Protein AF-A0A6C2C6S0-F1 (afdb_monomer_lite)

Secondary structure (DSSP, 8-state):
--PPP--TTSPEEEEEEEEGGG-TT--TT-EEEEEE--SSSSPEEEEEEEEEEEEEEEEETTEEEEEEEEEEP---HHHHHH--TT--EEEEE---HHHHHHHHHHHHS--

pLDDT: mean 74.16, std 13.31, range [39.53, 92.19]

Sequence (111 aa):
MIYPSLEPKTPLTVTFYLPSNKLPGVKVGQKIRYAVNQDLPKPMVINGEIIKIDAVSTEMKTGNYFKIVASIPRQNKNTIKNIRYGSQGKVIVITGKKTWFNYFKDKLLDK

Radius of gyration: 16.37 Å; chains: 1; bounding box: 44×48×36 Å

Structure (mmCIF, N/CA/C/O backbone):
data_AF-A0A6C2C6S0-F1
#
_entry.id   AF-A0A6C2C6S0-F1
#
loop_
_atom_site.group_PDB
_atom_site.id
_atom_site.type_symbol
_atom_site.label_atom_id
_atom_site.label_alt_id
_atom_site.label_comp_id
_atom_site.label_asym_id
_atom_site.label_entity_id
_atom_site.label_seq_id
_atom_site.pdbx_PDB_ins_code
_atom_site.Cartn_x
_atom_site.Cartn_y
_atom_site.Cartn_z
_atom_site.occupancy
_atom_site.B_iso_or_equiv
_atom_site.auth_seq_id
_atom_site.auth_comp_id
_atom_site.auth_asym_id
_atom_site.auth_atom_id
_atom_site.pdbx_PDB_model_num
ATOM 1 N N . MET A 1 1 ? -13.275 27.898 -2.829 1.00 39.53 1 MET A N 1
ATOM 2 C CA . MET A 1 1 ? -12.769 26.531 -3.090 1.00 39.53 1 MET A CA 1
ATOM 3 C C . MET A 1 1 ? -13.673 25.551 -2.360 1.00 39.53 1 MET A C 1
ATOM 5 O O . MET A 1 1 ? -13.663 25.540 -1.138 1.00 39.53 1 MET A O 1
ATOM 9 N N . ILE A 1 2 ? -14.526 24.823 -3.082 1.00 42.41 2 ILE A N 1
ATOM 10 C CA . ILE A 1 2 ? -15.538 23.936 -2.492 1.00 42.41 2 ILE A CA 1
ATOM 11 C C . ILE A 1 2 ? -14.941 22.529 -2.490 1.00 42.41 2 ILE A C 1
ATOM 13 O O . ILE A 1 2 ? -14.931 21.859 -3.517 1.00 42.41 2 ILE A O 1
ATOM 17 N N . TYR A 1 3 ? -14.360 22.110 -1.368 1.00 49.22 3 TYR A N 1
ATOM 18 C CA . TYR A 1 3 ? -13.976 20.710 -1.201 1.00 49.22 3 TYR A CA 1
ATOM 19 C C . TYR A 1 3 ? -15.215 19.928 -0.750 1.00 49.22 3 TYR A C 1
ATOM 21 O O . TYR A 1 3 ? -15.823 20.320 0.249 1.00 49.22 3 TYR A O 1
ATOM 29 N N . PRO A 1 4 ? -15.616 18.849 -1.446 1.00 49.34 4 PRO A N 1
ATOM 30 C CA . PRO A 1 4 ? -16.750 18.042 -1.018 1.00 49.34 4 PRO A CA 1
ATOM 31 C C . PRO A 1 4 ? -16.455 17.451 0.363 1.00 49.34 4 PRO A C 1
ATOM 33 O O . PRO A 1 4 ? -15.407 16.834 0.581 1.00 49.34 4 PRO A O 1
ATOM 36 N N . SER A 1 5 ? -17.364 17.667 1.317 1.00 51.69 5 SER A N 1
ATOM 37 C CA . SER A 1 5 ? -17.257 17.061 2.640 1.00 51.69 5 SER A CA 1
ATOM 38 C C . SER A 1 5 ? -17.310 15.546 2.494 1.00 51.69 5 SER A C 1
ATOM 40 O O . SER A 1 5 ? -18.185 15.021 1.808 1.00 51.69 5 SER A O 1
ATOM 42 N N . LEU A 1 6 ? -16.385 14.848 3.149 1.00 55.47 6 LEU A N 1
ATOM 43 C CA . LEU A 1 6 ? -16.380 13.394 3.250 1.00 55.47 6 LEU A CA 1
ATOM 44 C C . LEU A 1 6 ? -17.656 12.925 3.954 1.00 55.47 6 LEU A C 1
ATOM 46 O O . LEU A 1 6 ? -17.724 12.869 5.183 1.00 55.47 6 LEU A O 1
ATOM 50 N N . GLU A 1 7 ? -18.688 12.606 3.181 1.00 55.19 7 GLU A N 1
ATOM 51 C CA . GLU A 1 7 ? -19.872 11.974 3.729 1.00 55.19 7 GLU A CA 1
ATOM 52 C C . GLU A 1 7 ? -19.505 10.561 4.208 1.00 55.19 7 GLU A C 1
ATOM 54 O O . GLU A 1 7 ? -18.743 9.852 3.547 1.00 55.19 7 GLU A O 1
ATOM 59 N N . PRO A 1 8 ? -20.071 10.072 5.326 1.00 54.66 8 PRO A N 1
ATOM 60 C CA . PRO A 1 8 ? -19.772 8.739 5.866 1.00 54.66 8 PRO A CA 1
ATOM 61 C C . PRO A 1 8 ? -20.091 7.567 4.920 1.00 54.66 8 PRO A C 1
ATOM 63 O O . PRO A 1 8 ? -19.845 6.412 5.271 1.00 54.66 8 PRO A O 1
ATOM 66 N N . LYS A 1 9 ? -20.731 7.855 3.781 1.00 56.09 9 LYS A N 1
ATOM 67 C CA . LYS A 1 9 ? -21.136 6.903 2.746 1.00 56.09 9 LYS A CA 1
ATOM 68 C C . LYS A 1 9 ? -20.217 6.914 1.522 1.00 56.09 9 LYS A C 1
ATOM 70 O O . LYS A 1 9 ? -20.374 6.028 0.687 1.00 56.09 9 LYS A O 1
ATOM 75 N N . THR A 1 10 ? -19.288 7.863 1.388 1.00 64.06 10 THR A N 1
ATOM 76 C CA . THR A 1 10 ? -18.444 7.917 0.192 1.00 64.06 10 THR A CA 1
ATOM 77 C C . THR A 1 10 ? -17.390 6.807 0.248 1.00 64.06 10 THR A C 1
ATOM 79 O O . THR A 1 10 ? -16.636 6.738 1.224 1.00 64.06 10 THR A O 1
ATOM 82 N N . PRO A 1 11 ? -17.329 5.912 -0.755 1.00 68.19 11 PRO A N 1
ATOM 83 C CA . PRO A 1 11 ? -16.290 4.896 -0.815 1.00 68.19 11 PRO A CA 1
ATOM 84 C C . PRO A 1 11 ? -14.925 5.574 -0.960 1.00 68.19 11 PRO A C 1
ATOM 86 O O . PRO A 1 11 ? -14.716 6.399 -1.849 1.00 68.19 11 PRO A O 1
ATOM 89 N N . LEU A 1 12 ? -13.998 5.237 -0.065 1.00 79.56 12 LEU A N 1
ATOM 90 C CA . LEU A 1 12 ? -12.642 5.771 -0.078 1.00 79.56 12 LEU A CA 1
ATOM 91 C C . LEU A 1 12 ? -11.736 4.841 -0.875 1.00 79.56 12 LEU A C 1
ATOM 93 O O . LEU A 1 12 ? -11.717 3.633 -0.651 1.00 79.56 12 LEU A O 1
ATOM 97 N N . THR A 1 13 ? -10.938 5.412 -1.769 1.00 86.88 13 THR A N 1
ATOM 98 C CA . THR A 1 13 ? -9.944 4.665 -2.541 1.00 86.88 13 THR A CA 1
ATOM 99 C C . THR A 1 13 ? -8.557 5.231 -2.308 1.00 86.88 13 THR A C 1
ATOM 101 O O . THR A 1 13 ? -8.362 6.445 -2.361 1.00 86.88 13 THR A O 1
ATOM 104 N N . VAL A 1 14 ? -7.581 4.352 -2.118 1.00 87.19 14 VAL A N 1
ATOM 105 C CA . VAL A 1 14 ? -6.164 4.709 -2.065 1.00 87.19 14 VAL A CA 1
ATOM 106 C C . VAL A 1 14 ? -5.508 4.254 -3.352 1.00 87.19 14 VAL A C 1
ATOM 108 O O . VAL A 1 14 ? -5.595 3.087 -3.727 1.00 87.19 14 VAL A O 1
ATOM 111 N N . THR A 1 15 ? -4.844 5.190 -4.020 1.00 89.81 15 THR A N 1
ATOM 112 C CA . THR A 1 15 ? -4.033 4.910 -5.203 1.00 89.81 15 THR A CA 1
ATOM 113 C C . THR A 1 15 ? -2.565 4.959 -4.814 1.00 89.81 15 THR A C 1
ATOM 115 O O . THR A 1 15 ? -2.132 5.912 -4.169 1.00 89.81 15 THR A O 1
ATOM 118 N N . PHE A 1 16 ? -1.797 3.951 -5.209 1.00 88.38 16 PHE A N 1
ATOM 119 C CA . PHE A 1 16 ? -0.352 3.912 -5.001 1.00 88.38 16 PHE A CA 1
ATOM 120 C C . PHE A 1 16 ? 0.351 3.296 -6.209 1.00 88.38 16 PHE A C 1
ATOM 122 O O . PHE A 1 16 ? -0.265 2.598 -7.013 1.00 88.38 16 PHE A O 1
ATOM 129 N N . TYR A 1 17 ? 1.646 3.572 -6.336 1.00 88.75 17 TYR A N 1
ATOM 130 C CA . TYR A 1 17 ? 2.470 3.100 -7.443 1.00 88.75 17 TYR A CA 1
ATOM 131 C C . TYR A 1 17 ? 3.486 2.083 -6.938 1.00 88.75 17 TYR A C 1
ATOM 133 O O . TYR A 1 17 ? 4.191 2.340 -5.959 1.00 88.75 17 TYR A O 1
ATOM 141 N N . LEU A 1 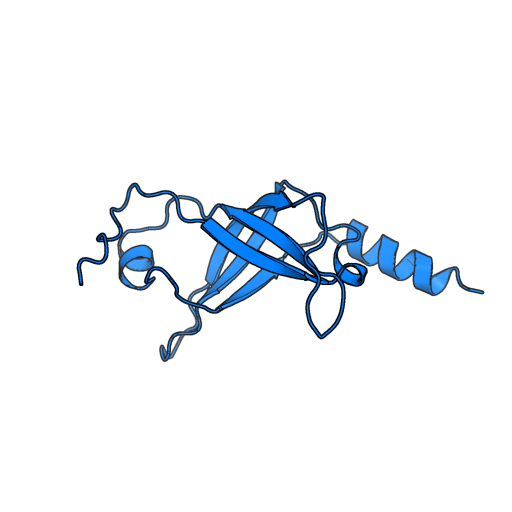18 ? 3.573 0.935 -7.606 1.00 85.69 18 LEU A N 1
ATOM 142 C CA . LEU A 1 18 ? 4.610 -0.061 -7.354 1.00 85.69 18 LEU A CA 1
ATOM 143 C C . LEU A 1 18 ? 5.529 -0.188 -8.564 1.00 85.69 18 LEU A C 1
ATOM 145 O O . LEU A 1 18 ? 5.038 -0.291 -9.683 1.00 85.69 18 LEU A O 1
ATOM 149 N N . PRO A 1 19 ? 6.854 -0.220 -8.371 1.00 84.81 19 PRO A N 1
ATOM 150 C CA . PRO A 1 19 ? 7.767 -0.494 -9.467 1.00 84.81 19 PRO A CA 1
ATOM 151 C C . PRO A 1 19 ? 7.560 -1.924 -9.981 1.00 84.81 19 PRO A C 1
ATOM 153 O O . PRO A 1 19 ? 7.210 -2.832 -9.221 1.00 84.81 19 PRO A O 1
ATOM 156 N N . SER A 1 20 ? 7.818 -2.126 -11.271 1.00 79.25 20 SER A N 1
ATOM 157 C CA . SER A 1 20 ? 7.608 -3.405 -11.968 1.00 79.25 20 SER A CA 1
ATOM 158 C C . SER A 1 20 ? 8.296 -4.595 -11.285 1.00 79.25 20 SER A C 1
ATOM 160 O O . SER A 1 20 ? 7.739 -5.684 -11.236 1.00 79.25 20 SER A O 1
ATOM 162 N N . ASN A 1 21 ? 9.460 -4.381 -10.666 1.00 80.44 21 ASN A N 1
ATOM 163 C CA . ASN A 1 21 ? 10.207 -5.408 -9.928 1.00 80.44 21 ASN A CA 1
ATOM 164 C C . ASN A 1 21 ? 9.559 -5.844 -8.597 1.00 80.44 21 ASN A C 1
ATOM 166 O O . ASN A 1 21 ? 9.933 -6.879 -8.050 1.00 80.44 21 ASN A O 1
ATOM 170 N N . LYS A 1 22 ? 8.612 -5.067 -8.058 1.00 76.44 22 LYS A N 1
ATOM 171 C CA . LYS A 1 22 ? 7.866 -5.366 -6.821 1.00 76.44 22 LYS A CA 1
ATOM 172 C C . LYS A 1 22 ? 6.405 -5.727 -7.077 1.00 76.44 22 LYS A C 1
ATOM 174 O O . LYS A 1 22 ? 5.687 -6.028 -6.127 1.00 76.44 22 LYS A O 1
ATOM 179 N N . LEU A 1 23 ? 5.965 -5.696 -8.335 1.00 77.81 23 LEU A N 1
ATOM 180 C CA . LEU A 1 23 ? 4.653 -6.190 -8.733 1.00 77.81 23 LEU A CA 1
ATOM 181 C C . LEU A 1 23 ? 4.500 -7.718 -8.567 1.00 77.81 23 LEU A C 1
ATOM 183 O O . LEU A 1 23 ? 3.408 -8.138 -8.175 1.00 77.81 23 LEU A O 1
ATOM 187 N N . PRO A 1 24 ? 5.529 -8.563 -8.818 1.00 76.56 24 PRO A N 1
ATOM 188 C CA . PRO A 1 24 ? 5.398 -10.009 -8.694 1.00 76.56 24 PRO A CA 1
ATOM 189 C C . PRO A 1 24 ? 4.808 -10.441 -7.346 1.00 76.56 24 PRO A C 1
ATOM 191 O O . PRO A 1 24 ? 5.358 -10.199 -6.273 1.00 76.56 24 PRO A O 1
ATOM 194 N N . GLY A 1 25 ? 3.638 -11.078 -7.428 1.00 75.12 25 GLY A N 1
ATOM 195 C CA . GLY A 1 25 ? 2.868 -11.607 -6.304 1.00 75.12 25 GLY A CA 1
ATOM 196 C C . GLY A 1 25 ? 2.068 -10.588 -5.482 1.00 75.12 25 GLY A C 1
ATOM 197 O O . GLY A 1 25 ? 1.491 -10.969 -4.452 1.00 75.12 25 GLY A O 1
ATOM 198 N N . VAL A 1 26 ? 1.954 -9.349 -5.960 1.00 83.44 26 VAL A N 1
ATOM 199 C CA . VAL A 1 26 ? 0.836 -8.467 -5.613 1.00 83.44 26 VAL A CA 1
ATOM 200 C C . VAL A 1 26 ? -0.380 -8.871 -6.445 1.00 83.44 26 VAL A C 1
ATOM 202 O O . VAL A 1 26 ? -0.277 -9.060 -7.655 1.00 83.44 26 VAL A O 1
ATOM 205 N N . LYS A 1 27 ? -1.531 -9.062 -5.797 1.00 84.88 27 LYS A N 1
ATOM 206 C CA . LYS A 1 27 ? -2.769 -9.513 -6.451 1.00 84.88 27 LYS A CA 1
ATOM 207 C C . LYS A 1 27 ? -3.978 -8.740 -5.942 1.00 84.88 27 LYS A C 1
ATOM 209 O O . LYS A 1 27 ? -4.010 -8.310 -4.788 1.00 84.88 27 LYS A O 1
ATOM 214 N N . VAL A 1 28 ? -4.988 -8.620 -6.800 1.00 87.81 28 VAL A N 1
ATOM 215 C CA . VAL A 1 28 ? -6.332 -8.183 -6.400 1.00 87.81 28 VAL A CA 1
ATOM 216 C C . VAL A 1 28 ? -6.843 -9.106 -5.287 1.00 87.81 28 VAL A C 1
ATOM 218 O O . VAL A 1 28 ? -6.571 -10.308 -5.296 1.00 87.81 28 VAL A O 1
ATOM 221 N N . GLY A 1 29 ? -7.514 -8.528 -4.296 1.00 86.12 29 GLY A N 1
ATOM 222 C CA . GLY A 1 29 ? -7.998 -9.218 -3.101 1.00 86.12 29 GLY A CA 1
ATOM 223 C C . GLY A 1 29 ? -7.019 -9.236 -1.923 1.00 86.12 29 GLY A C 1
ATOM 224 O O . GLY A 1 29 ? -7.355 -9.673 -0.822 1.00 86.12 29 GLY A O 1
ATOM 225 N N . GLN A 1 30 ? -5.780 -8.765 -2.106 1.00 87.88 30 GLN A N 1
ATOM 226 C CA . GLN A 1 30 ? -4.844 -8.656 -0.988 1.00 87.88 30 GLN A CA 1
ATOM 227 C C . GLN A 1 30 ? -5.201 -7.491 -0.070 1.00 87.88 30 GLN A C 1
ATOM 229 O O . GLN A 1 30 ? -5.535 -6.391 -0.515 1.00 87.88 30 GLN A O 1
ATOM 234 N N . LYS A 1 31 ? -5.059 -7.726 1.236 1.00 88.88 31 LYS A N 1
ATOM 235 C CA . LYS A 1 31 ? -5.259 -6.693 2.249 1.00 88.88 31 LYS A CA 1
ATOM 236 C C . LYS A 1 31 ? -4.116 -5.686 2.219 1.00 88.88 31 LYS A C 1
ATOM 238 O O . LYS A 1 31 ? -2.949 -6.052 2.080 1.00 88.88 31 LYS A O 1
ATOM 243 N N . ILE A 1 32 ? -4.448 -4.421 2.422 1.00 89.25 32 ILE A N 1
ATOM 244 C CA . ILE A 1 32 ? -3.483 -3.336 2.585 1.00 89.25 32 ILE A CA 1
ATOM 245 C C . ILE A 1 32 ? -3.653 -2.665 3.944 1.00 89.25 32 ILE A C 1
ATOM 247 O O . ILE A 1 32 ? -4.736 -2.680 4.529 1.00 89.25 32 ILE A O 1
ATOM 251 N N . ARG A 1 33 ? -2.579 -2.048 4.428 1.00 88.56 33 ARG A N 1
ATOM 252 C CA . ARG A 1 33 ? -2.565 -1.146 5.579 1.00 88.56 33 ARG A CA 1
ATOM 253 C C . ARG A 1 33 ? -2.109 0.222 5.108 1.00 88.56 33 ARG A C 1
ATOM 255 O O . ARG A 1 33 ? -0.967 0.377 4.683 1.00 88.56 33 ARG A O 1
ATOM 262 N N . TYR A 1 34 ? -2.998 1.196 5.179 1.00 85.81 34 TYR A N 1
ATOM 263 C CA . TYR A 1 34 ? -2.703 2.587 4.886 1.00 85.81 34 TYR A CA 1
ATOM 264 C C . TYR A 1 34 ? -2.468 3.341 6.193 1.00 85.81 34 TYR A C 1
ATOM 266 O O . TYR A 1 34 ? -3.387 3.502 6.991 1.00 85.81 34 TYR A O 1
ATOM 274 N N . ALA A 1 35 ? -1.232 3.764 6.430 1.00 84.25 35 ALA A N 1
ATOM 275 C CA . ALA A 1 35 ? -0.868 4.633 7.536 1.00 84.25 35 ALA A CA 1
ATOM 276 C C . ALA A 1 35 ? -0.888 6.083 7.044 1.00 84.25 35 ALA A C 1
ATOM 278 O O . ALA A 1 35 ? -0.090 6.456 6.179 1.00 84.25 35 ALA A O 1
ATOM 279 N N . VAL A 1 36 ? -1.807 6.887 7.575 1.00 76.69 36 VAL A N 1
ATOM 280 C CA . VAL A 1 36 ? -1.889 8.308 7.224 1.00 76.69 36 VAL A CA 1
ATOM 281 C C . VAL A 1 36 ? -0.770 9.051 7.946 1.00 76.69 36 VAL A C 1
ATOM 283 O O . VAL A 1 36 ? -0.664 8.956 9.169 1.00 76.69 36 VAL A O 1
ATOM 286 N N . ASN A 1 37 ? 0.050 9.796 7.201 1.00 65.75 37 ASN A N 1
ATOM 287 C CA . ASN A 1 37 ? 1.031 10.694 7.798 1.00 65.75 37 ASN A CA 1
ATOM 288 C C . ASN A 1 37 ? 0.286 11.951 8.252 1.00 65.75 37 ASN A C 1
ATOM 290 O O . ASN A 1 37 ? -0.012 12.838 7.456 1.00 65.75 37 ASN A O 1
ATOM 294 N N . GLN A 1 38 ? -0.087 11.981 9.523 1.00 63.62 38 GLN A N 1
ATOM 295 C CA . GLN A 1 38 ? -0.564 13.178 10.204 1.00 63.62 38 GLN A CA 1
ATOM 296 C C . GLN A 1 38 ? 0.437 13.485 11.307 1.00 63.62 38 GLN A C 1
ATOM 298 O O . GLN A 1 38 ? 0.975 12.543 11.890 1.00 63.62 38 GLN A O 1
ATOM 303 N N . ASP A 1 39 ? 0.631 14.763 11.636 1.00 57.03 39 ASP A N 1
ATOM 304 C CA . ASP A 1 39 ? 1.374 15.229 12.823 1.00 57.03 39 ASP A CA 1
ATOM 305 C C . ASP A 1 39 ? 0.656 14.860 14.140 1.00 57.03 39 ASP A C 1
ATOM 307 O O . ASP A 1 39 ? 0.645 15.599 15.121 1.00 57.03 39 ASP A O 1
ATOM 311 N N . LEU A 1 40 ? -0.020 13.712 14.161 1.00 61.53 40 LEU A N 1
ATOM 312 C CA . LEU A 1 40 ? -0.639 13.149 15.337 1.00 61.53 40 LEU A CA 1
ATOM 313 C C . LEU A 1 40 ? 0.379 12.253 16.048 1.00 61.53 40 LEU A C 1
ATOM 315 O O . LEU A 1 40 ? 1.079 11.473 15.401 1.00 61.53 40 LEU A O 1
ATOM 319 N N . PRO A 1 41 ? 0.389 12.249 17.391 1.00 58.28 41 PRO A N 1
ATOM 320 C CA . PRO A 1 41 ? 1.290 11.412 18.184 1.00 58.28 41 PRO A CA 1
ATOM 321 C C . PRO A 1 41 ? 1.076 9.900 17.982 1.00 58.28 41 PRO A C 1
ATOM 323 O O . PRO A 1 41 ? 1.888 9.096 18.436 1.00 58.28 41 PRO A O 1
ATOM 326 N N . LYS A 1 42 ? -0.011 9.485 17.314 1.00 65.00 42 LYS A N 1
ATOM 327 C CA . LYS A 1 42 ? -0.277 8.090 16.947 1.00 65.00 42 LYS A CA 1
ATOM 328 C C . LYS A 1 42 ? -0.613 7.991 15.455 1.00 65.00 42 LYS A C 1
ATOM 330 O O . LYS A 1 42 ? -1.627 8.558 15.041 1.00 65.00 42 LYS A O 1
ATOM 335 N N . PRO A 1 43 ? 0.169 7.241 14.656 1.00 65.81 43 PRO A N 1
ATOM 336 C CA . PRO A 1 43 ? -0.145 7.025 13.250 1.00 65.81 43 PRO A CA 1
ATOM 337 C C . PRO A 1 43 ? -1.443 6.224 13.126 1.00 65.81 43 PRO A C 1
ATOM 339 O O . PRO A 1 43 ? -1.586 5.139 13.695 1.00 65.81 43 PRO A O 1
ATOM 342 N N . MET A 1 44 ? -2.403 6.759 12.374 1.00 75.38 44 MET A N 1
ATOM 343 C CA . MET A 1 44 ? -3.673 6.081 12.137 1.00 75.38 44 MET A CA 1
ATOM 344 C C . MET A 1 44 ? -3.518 5.082 10.990 1.00 75.38 44 MET A C 1
ATOM 346 O O . MET A 1 44 ? -3.224 5.475 9.861 1.00 75.38 44 MET A O 1
ATOM 350 N N . VAL A 1 45 ? -3.725 3.794 11.280 1.00 82.06 45 VAL A N 1
ATOM 351 C CA . VAL A 1 45 ? -3.641 2.709 10.293 1.00 82.06 45 VAL A CA 1
ATOM 352 C C . VAL A 1 45 ? -5.038 2.256 9.893 1.00 82.06 45 VAL A C 1
ATOM 354 O O . VAL A 1 45 ? -5.850 1.881 10.736 1.00 82.06 45 VAL A O 1
ATOM 357 N N . ILE A 1 46 ? -5.295 2.253 8.591 1.00 84.88 46 ILE A N 1
ATOM 358 C CA . ILE A 1 46 ? -6.572 1.885 7.992 1.00 84.88 46 ILE A CA 1
ATOM 359 C C . ILE A 1 46 ? -6.366 0.641 7.140 1.00 84.88 46 ILE A C 1
ATOM 361 O O . ILE A 1 46 ? -5.489 0.603 6.277 1.00 84.88 46 ILE A O 1
ATOM 365 N N . ASN A 1 47 ? -7.176 -0.386 7.376 1.00 88.00 47 ASN A N 1
ATOM 366 C CA . ASN A 1 47 ? -7.150 -1.586 6.552 1.00 88.00 47 ASN A CA 1
ATOM 367 C C . ASN A 1 47 ? -7.993 -1.373 5.292 1.00 88.00 47 ASN A C 1
ATOM 369 O O . ASN A 1 47 ? -9.077 -0.799 5.365 1.00 88.00 47 ASN A O 1
ATOM 373 N N . GLY A 1 48 ? -7.509 -1.876 4.163 1.00 87.88 48 GLY A N 1
ATOM 374 C CA . GLY A 1 48 ? -8.218 -1.884 2.886 1.00 87.88 48 GLY A CA 1
ATOM 375 C C . GLY A 1 48 ? -7.906 -3.141 2.086 1.00 87.88 48 GLY A C 1
ATOM 376 O O . GLY A 1 48 ? -7.240 -4.053 2.581 1.00 87.88 48 GLY A O 1
ATOM 377 N N . GLU A 1 49 ? -8.359 -3.174 0.841 1.00 91.06 49 GLU A N 1
ATOM 378 C CA . GLU A 1 49 ? -8.191 -4.307 -0.067 1.00 91.06 49 GLU A CA 1
ATOM 379 C C . GLU A 1 49 ? -7.885 -3.823 -1.483 1.00 91.06 49 GLU A C 1
ATOM 381 O O . GLU A 1 49 ? -8.496 -2.867 -1.963 1.00 91.06 49 GLU A O 1
ATOM 386 N N . ILE A 1 50 ? -6.928 -4.462 -2.157 1.00 90.94 50 ILE A N 1
ATOM 387 C CA . ILE A 1 50 ? -6.610 -4.157 -3.554 1.00 90.94 50 ILE A CA 1
ATOM 388 C C . ILE A 1 50 ? -7.787 -4.581 -4.426 1.00 90.94 50 ILE A C 1
ATOM 390 O O . ILE A 1 50 ? -8.116 -5.762 -4.478 1.00 90.94 50 ILE A O 1
ATOM 394 N N . ILE A 1 51 ? -8.365 -3.632 -5.158 1.00 92.19 51 ILE A N 1
ATOM 395 C CA . ILE A 1 51 ? -9.487 -3.883 -6.072 1.00 92.19 51 ILE A CA 1
ATOM 396 C C . ILE A 1 51 ? -9.061 -3.851 -7.537 1.00 92.19 51 ILE A C 1
ATOM 398 O O . ILE A 1 51 ? -9.710 -4.467 -8.377 1.00 92.19 51 ILE A O 1
ATOM 402 N N . LYS A 1 52 ? -7.974 -3.140 -7.859 1.00 90.44 52 LYS A N 1
ATOM 403 C CA . LYS A 1 52 ? -7.502 -2.998 -9.235 1.00 90.44 52 LYS A CA 1
ATOM 404 C C . LYS A 1 52 ? -5.994 -2.807 -9.287 1.00 90.44 52 LYS A C 1
ATOM 406 O O . LYS A 1 52 ? -5.418 -2.080 -8.481 1.00 90.44 52 LYS A O 1
ATOM 411 N N . ILE A 1 53 ? -5.384 -3.444 -10.273 1.00 88.94 53 ILE A N 1
ATOM 412 C CA . ILE A 1 53 ? -3.993 -3.260 -10.676 1.00 88.94 53 ILE A CA 1
ATOM 413 C C . ILE A 1 53 ? -4.064 -2.911 -12.158 1.00 88.94 53 ILE A C 1
ATOM 415 O O . ILE A 1 53 ? -4.680 -3.655 -12.923 1.00 88.94 53 ILE A O 1
ATOM 419 N N . ASP A 1 54 ? -3.518 -1.767 -12.555 1.00 85.69 54 ASP A N 1
ATOM 420 C CA . ASP A 1 54 ? -3.489 -1.405 -13.969 1.00 85.69 54 ASP A CA 1
ATOM 421 C C . ASP A 1 54 ? -2.575 -2.374 -14.727 1.00 85.69 54 ASP A C 1
ATOM 423 O O . ASP A 1 54 ? -1.523 -2.770 -14.232 1.00 85.69 54 ASP A O 1
ATOM 427 N N . ALA A 1 55 ? -2.996 -2.786 -15.924 1.00 77.56 55 ALA A N 1
ATOM 428 C CA . ALA A 1 55 ? -2.248 -3.739 -16.746 1.00 77.56 55 ALA A CA 1
ATOM 429 C C . ALA A 1 55 ? -1.036 -3.101 -17.445 1.00 77.56 55 ALA A C 1
ATOM 431 O O . ALA A 1 55 ? 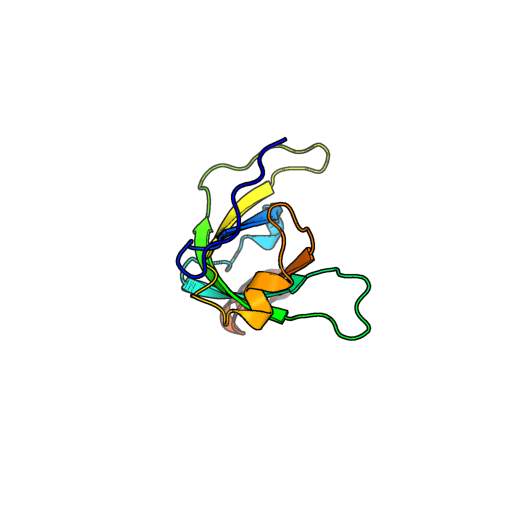-0.138 -3.808 -17.893 1.00 77.56 55 ALA A O 1
ATOM 432 N N . VAL A 1 56 ? -1.017 -1.770 -17.542 1.00 81.88 56 VAL A N 1
ATOM 433 C CA . VAL A 1 56 ? 0.015 -0.998 -18.237 1.00 81.88 56 VAL A CA 1
ATOM 434 C C . VAL A 1 56 ? 0.847 -0.237 -17.212 1.00 81.88 56 VAL A C 1
ATOM 436 O O . VAL A 1 56 ? 0.307 0.349 -16.269 1.00 81.88 56 VAL A O 1
ATOM 439 N N . SER A 1 57 ? 2.165 -0.232 -17.398 1.00 82.12 57 SER A N 1
ATOM 440 C CA . SER A 1 57 ? 3.065 0.570 -16.578 1.00 82.12 57 SER A CA 1
ATOM 441 C C . SER A 1 57 ? 3.009 2.044 -16.974 1.00 82.12 57 SER A C 1
ATOM 443 O O . SER A 1 57 ? 3.060 2.397 -18.147 1.00 82.12 57 SER A O 1
ATOM 445 N N . THR A 1 58 ? 2.957 2.912 -15.975 1.00 84.62 58 THR A N 1
ATOM 446 C CA . THR A 1 58 ? 3.248 4.336 -16.091 1.00 84.62 58 THR A CA 1
ATOM 447 C C . THR A 1 58 ? 4.758 4.540 -16.047 1.00 84.62 58 THR A C 1
ATOM 449 O O . THR A 1 58 ? 5.412 4.175 -15.065 1.00 84.62 58 THR A O 1
ATOM 452 N N . GLU A 1 59 ? 5.308 5.129 -17.104 1.00 82.62 59 GLU A N 1
ATOM 453 C CA . GLU A 1 59 ? 6.711 5.523 -17.145 1.00 82.62 59 GLU A CA 1
ATOM 454 C C . GLU A 1 59 ? 6.933 6.728 -16.222 1.00 82.62 59 GLU A C 1
ATOM 456 O O . GLU A 1 59 ? 6.259 7.756 -16.313 1.00 82.62 59 GLU A O 1
ATOM 461 N N . MET A 1 60 ? 7.860 6.584 -15.282 1.00 83.06 60 MET A N 1
ATOM 462 C CA . MET A 1 60 ? 8.327 7.657 -14.412 1.00 83.06 60 MET A CA 1
ATOM 463 C C . MET A 1 60 ? 9.834 7.821 -14.599 1.00 83.06 60 MET A C 1
ATOM 465 O O . MET A 1 60 ? 10.516 6.909 -15.058 1.00 83.06 60 MET A O 1
ATOM 469 N N . LYS A 1 61 ? 10.389 8.962 -14.168 1.00 78.06 61 LYS A N 1
ATOM 470 C CA . LYS A 1 61 ? 11.831 9.264 -14.293 1.00 78.06 61 LYS A CA 1
A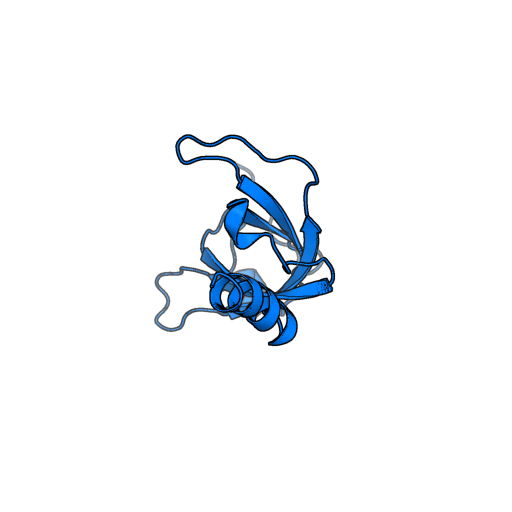TOM 471 C C . LYS A 1 61 ? 12.756 8.171 -13.732 1.00 78.06 61 LYS A C 1
ATOM 473 O O . LYS A 1 61 ? 13.910 8.087 -14.125 1.00 78.06 61 LYS A O 1
ATOM 478 N N . THR A 1 62 ? 12.260 7.361 -12.799 1.00 75.94 62 THR A N 1
ATOM 479 C CA . THR A 1 62 ? 12.995 6.286 -12.119 1.00 75.94 62 THR A CA 1
ATOM 480 C C . THR A 1 62 ? 12.652 4.879 -12.635 1.00 75.94 62 THR A C 1
ATOM 482 O O . THR A 1 62 ? 13.086 3.898 -12.033 1.00 75.94 62 THR A O 1
ATOM 485 N N . GLY A 1 63 ? 11.873 4.758 -13.718 1.00 81.12 63 GLY A N 1
ATOM 486 C CA . GLY A 1 63 ? 11.509 3.493 -14.369 1.00 81.12 63 GLY A CA 1
ATOM 487 C C . GLY A 1 63 ? 9.999 3.266 -14.512 1.00 81.12 63 GLY A C 1
ATOM 488 O O . GLY A 1 63 ? 9.192 4.184 -14.387 1.00 81.12 63 GLY A O 1
ATOM 489 N N . ASN A 1 64 ? 9.614 2.012 -14.761 1.00 85.69 64 ASN A N 1
ATOM 490 C CA . ASN A 1 64 ? 8.226 1.603 -14.993 1.00 85.69 64 ASN A CA 1
ATOM 491 C C . ASN A 1 64 ? 7.493 1.263 -13.688 1.00 85.69 64 ASN A C 1
ATOM 493 O O . ASN A 1 64 ? 7.889 0.337 -12.963 1.00 85.69 64 ASN A O 1
ATOM 497 N N . TYR A 1 65 ? 6.387 1.963 -13.431 1.00 87.44 65 TYR A N 1
ATOM 498 C CA . TYR A 1 65 ? 5.542 1.780 -12.251 1.00 87.44 65 TYR A CA 1
ATOM 499 C C . TYR A 1 65 ? 4.131 1.360 -12.632 1.00 87.44 65 TYR A C 1
ATOM 501 O O . TYR A 1 65 ? 3.523 1.906 -13.537 1.00 87.44 65 TYR A O 1
ATOM 509 N N . PHE A 1 66 ? 3.561 0.437 -11.879 1.00 88.50 66 PHE A N 1
ATOM 510 C CA . PHE A 1 66 ? 2.174 0.033 -12.005 1.00 88.50 66 PHE A CA 1
ATOM 511 C C . PHE A 1 66 ? 1.316 0.782 -11.000 1.00 88.50 66 PHE A C 1
ATOM 513 O O . PHE A 1 66 ? 1.639 0.852 -9.809 1.00 88.50 66 PHE A O 1
ATOM 520 N N . LYS A 1 67 ? 0.206 1.332 -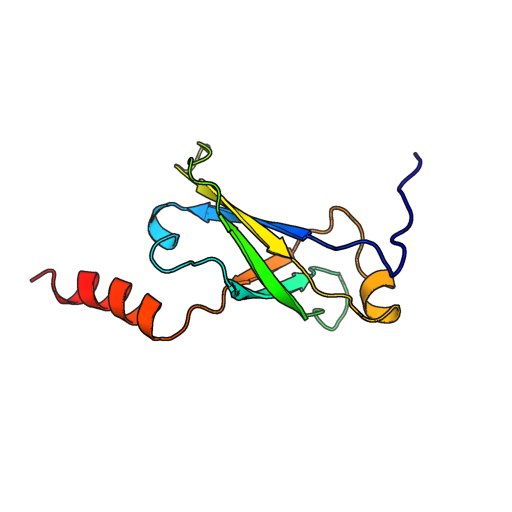11.486 1.00 90.69 67 LYS A N 1
ATOM 521 C CA . LYS A 1 67 ? -0.797 1.981 -10.652 1.00 90.69 67 LYS A CA 1
ATOM 522 C C . LYS A 1 67 ? -1.701 0.925 -10.030 1.00 90.69 67 LYS A C 1
ATOM 524 O O . LYS A 1 67 ? -2.242 0.060 -10.716 1.00 90.69 67 LYS A O 1
ATOM 529 N N . ILE A 1 68 ? -1.874 1.007 -8.719 1.00 91.25 68 ILE A N 1
ATOM 530 C CA . ILE A 1 68 ? -2.711 0.094 -7.948 1.00 91.25 68 ILE A CA 1
ATOM 531 C C . ILE A 1 68 ? -3.746 0.910 -7.194 1.00 91.25 68 ILE A C 1
ATOM 533 O O . ILE A 1 68 ? -3.431 1.937 -6.590 1.00 91.25 68 ILE A O 1
ATOM 537 N N . VAL A 1 69 ? -4.986 0.432 -7.228 1.00 91.06 69 VAL A N 1
ATOM 538 C CA . VAL A 1 69 ? -6.117 1.023 -6.521 1.00 91.06 69 VAL A CA 1
ATOM 539 C C . VAL A 1 69 ? -6.619 0.029 -5.487 1.00 91.06 69 VAL A C 1
ATOM 541 O O . VAL A 1 69 ? -6.949 -1.121 -5.793 1.00 91.06 69 VAL A O 1
ATOM 544 N N . ALA A 1 70 ? -6.698 0.495 -4.250 1.00 90.25 70 ALA A N 1
ATOM 545 C CA . ALA A 1 70 ? -7.267 -0.242 -3.141 1.00 90.25 70 ALA A CA 1
ATOM 546 C C . ALA A 1 70 ? -8.502 0.473 -2.596 1.00 90.25 70 ALA A C 1
ATOM 548 O O . ALA A 1 70 ? -8.515 1.696 -2.451 1.00 90.25 70 ALA A O 1
ATOM 549 N N . SER A 1 71 ? -9.530 -0.305 -2.281 1.00 89.75 71 SER A N 1
ATOM 550 C CA . SER A 1 71 ? -10.727 0.169 -1.601 1.00 89.75 71 SER A CA 1
ATOM 551 C C . SER A 1 71 ? -10.499 0.150 -0.097 1.00 89.75 71 SER A C 1
ATOM 553 O O . SER A 1 71 ? -9.996 -0.828 0.464 1.00 89.75 71 SER A O 1
ATOM 555 N N . ILE A 1 72 ? -10.876 1.237 0.563 1.00 85.75 72 ILE A N 1
ATOM 556 C CA . ILE A 1 72 ? -10.993 1.295 2.010 1.00 85.75 72 ILE A CA 1
ATOM 557 C C . ILE A 1 72 ? -12.472 1.054 2.346 1.00 85.75 72 ILE A C 1
ATOM 559 O O . ILE A 1 72 ? -13.323 1.867 1.971 1.00 85.75 72 ILE A O 1
ATOM 563 N N . PRO A 1 73 ? -12.804 -0.032 3.068 1.00 79.12 73 PRO A N 1
ATOM 564 C CA . PRO A 1 73 ? -14.163 -0.266 3.524 1.00 79.12 73 PRO A CA 1
ATOM 565 C C . PRO A 1 73 ? -14.596 0.850 4.472 1.00 79.12 73 PRO A C 1
ATOM 567 O O . PRO A 1 73 ? -13.765 1.526 5.084 1.00 79.12 73 PRO A O 1
ATOM 570 N N . ARG A 1 74 ? -15.913 1.012 4.618 1.00 69.06 74 ARG A N 1
ATOM 571 C CA . ARG A 1 74 ? -16.527 2.059 5.437 1.00 69.06 74 ARG A CA 1
ATOM 572 C C . ARG A 1 74 ? -15.879 2.137 6.821 1.00 69.06 74 ARG A C 1
ATOM 574 O O . ARG A 1 74 ? -16.018 1.231 7.637 1.00 69.06 74 ARG A O 1
ATOM 581 N N . GLN A 1 75 ? -15.185 3.243 7.070 1.00 71.12 75 GLN A N 1
ATOM 582 C CA . GLN A 1 75 ? -14.561 3.517 8.357 1.00 71.12 75 GLN A CA 1
ATOM 583 C C . GLN A 1 75 ? -15.537 4.251 9.278 1.00 71.12 75 GLN A C 1
ATOM 585 O O . GLN A 1 75 ? -16.509 4.868 8.833 1.00 71.12 75 GLN A O 1
ATOM 590 N N . ASN A 1 76 ? -15.282 4.190 10.584 1.00 66.62 76 ASN A N 1
ATOM 591 C CA . ASN A 1 76 ? -16.088 4.912 11.560 1.00 66.62 76 ASN A CA 1
ATOM 592 C C . ASN A 1 76 ? -15.989 6.436 11.321 1.00 66.62 76 ASN A C 1
ATOM 594 O O . ASN A 1 76 ? -14.973 6.937 10.835 1.00 66.62 76 ASN A O 1
ATOM 598 N N . LYS A 1 77 ? -17.027 7.197 11.695 1.00 64.50 77 LYS A N 1
ATOM 599 C CA . LYS A 1 77 ? -17.089 8.659 11.506 1.00 64.50 77 LYS A CA 1
ATOM 600 C C . LYS A 1 77 ? -15.879 9.378 12.112 1.00 64.50 77 LYS A C 1
ATOM 602 O O . LYS A 1 77 ? -15.405 10.343 11.527 1.00 64.50 77 LYS A O 1
ATOM 607 N N . ASN A 1 78 ? -15.353 8.896 13.240 1.00 65.00 78 ASN A N 1
ATOM 608 C CA . ASN A 1 78 ? -14.161 9.474 13.871 1.00 65.00 78 ASN A CA 1
ATOM 609 C C . ASN A 1 78 ? -12.895 9.285 13.021 1.00 65.00 78 ASN A C 1
ATOM 611 O O . ASN A 1 78 ? -12.072 10.186 12.943 1.00 65.00 78 ASN A O 1
ATOM 615 N N . THR A 1 79 ? -12.767 8.147 12.340 1.00 65.19 79 THR A N 1
ATOM 616 C CA . THR A 1 79 ? -11.663 7.860 11.417 1.00 65.19 79 THR A CA 1
ATOM 617 C C . THR A 1 79 ? -11.774 8.729 10.161 1.00 65.19 79 THR A C 1
ATOM 619 O O . THR A 1 79 ? -10.792 9.336 9.750 1.00 65.19 79 THR A O 1
ATOM 622 N N . ILE A 1 80 ? -12.977 8.860 9.587 1.00 65.31 80 ILE A N 1
ATOM 623 C CA . ILE A 1 80 ? -13.221 9.683 8.387 1.00 65.31 80 ILE A CA 1
ATOM 624 C C . ILE A 1 80 ? -12.989 11.172 8.660 1.00 65.31 80 ILE A C 1
ATOM 626 O O . ILE A 1 80 ? -12.390 11.838 7.828 1.00 65.31 80 ILE A O 1
ATOM 630 N N . LYS A 1 81 ? -13.399 11.692 9.827 1.00 65.50 81 LYS A N 1
ATOM 631 C CA . LYS A 1 81 ? -13.167 13.098 10.212 1.00 65.50 81 LYS A CA 1
ATOM 632 C C . LYS A 1 81 ? -11.691 13.488 10.202 1.00 65.50 81 LYS A C 1
ATOM 634 O O . LYS A 1 81 ? -11.368 14.639 9.921 1.00 65.50 81 LYS A O 1
ATOM 639 N N . ASN A 1 82 ? -10.817 12.535 10.512 1.00 68.12 82 ASN A N 1
ATOM 640 C CA . ASN A 1 82 ? -9.386 12.780 10.550 1.00 68.12 82 ASN A CA 1
ATOM 641 C C . ASN A 1 82 ? -8.749 12.645 9.164 1.00 68.12 82 ASN A C 1
ATOM 643 O O . ASN A 1 82 ? -7.723 13.264 8.925 1.00 68.12 82 ASN A O 1
ATOM 647 N N . ILE A 1 83 ? -9.328 11.894 8.225 1.00 71.19 83 ILE A N 1
ATOM 648 C CA . ILE A 1 83 ? -8.777 11.739 6.868 1.00 71.19 83 ILE A CA 1
ATOM 649 C C . ILE A 1 83 ? -9.259 12.901 6.008 1.00 71.19 83 ILE A C 1
ATOM 651 O O . ILE A 1 83 ? -10.441 13.224 6.011 1.00 71.19 83 ILE A O 1
ATOM 655 N N . ARG A 1 84 ? -8.368 13.514 5.228 1.00 71.81 84 ARG A N 1
ATOM 656 C CA . ARG A 1 84 ? -8.754 14.490 4.203 1.00 71.81 84 ARG A CA 1
ATOM 657 C C . ARG A 1 84 ? -8.536 13.886 2.818 1.00 71.81 84 ARG A C 1
ATOM 659 O O . ARG A 1 84 ? -7.633 13.073 2.618 1.00 71.81 84 ARG A O 1
ATOM 666 N N . TYR A 1 85 ? -9.359 14.274 1.845 1.00 69.12 85 TYR A N 1
ATOM 667 C CA . TYR A 1 85 ? -9.068 13.948 0.448 1.00 69.12 85 TYR A CA 1
ATOM 668 C C . TYR A 1 85 ? -7.704 14.521 0.057 1.00 69.12 85 TYR A C 1
ATOM 670 O O . TYR A 1 85 ? -7.343 15.619 0.475 1.00 69.12 85 TYR A O 1
ATOM 678 N N . GLY A 1 86 ? -6.934 13.755 -0.714 1.00 69.38 86 GLY A N 1
ATOM 679 C CA . GLY A 1 86 ? -5.572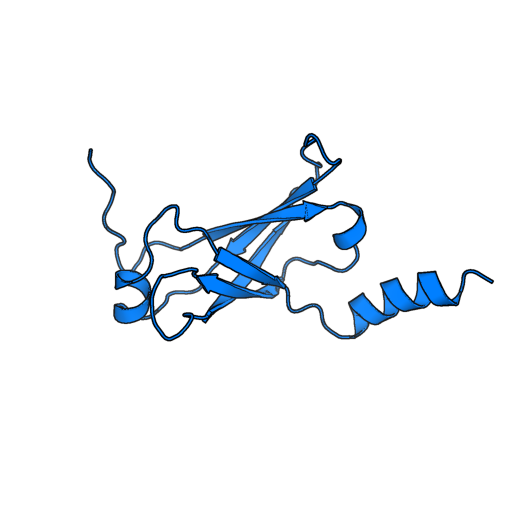 14.135 -1.091 1.00 69.38 86 GLY A CA 1
ATOM 680 C C . GLY A 1 86 ? -4.523 13.942 0.009 1.00 69.38 86 GLY A C 1
ATOM 681 O O . GLY A 1 86 ? -3.356 14.245 -0.228 1.00 69.38 86 GLY A O 1
ATOM 682 N N . SER A 1 87 ? -4.885 13.412 1.187 1.00 77.62 87 SER A N 1
ATOM 683 C CA . SER A 1 87 ? -3.891 13.000 2.182 1.00 77.62 87 SER A CA 1
ATOM 684 C C . SER A 1 87 ? -2.952 11.943 1.602 1.00 77.62 87 SER A C 1
ATOM 686 O O . SER A 1 87 ? -3.395 10.976 0.982 1.00 77.62 87 SER A O 1
ATOM 688 N N . GLN A 1 88 ? -1.658 12.122 1.855 1.00 79.44 88 GLN A N 1
ATOM 689 C CA . GLN A 1 88 ? -0.612 11.172 1.502 1.00 79.44 88 GLN A CA 1
ATOM 690 C C . GLN A 1 88 ? -0.190 10.380 2.740 1.00 79.44 88 GLN A C 1
ATOM 692 O O . GLN A 1 88 ? -0.313 10.834 3.880 1.00 79.44 88 GLN A O 1
ATOM 697 N N . GLY A 1 89 ? 0.319 9.177 2.523 1.00 81.56 89 GLY A N 1
ATOM 698 C CA . GLY A 1 89 ? 0.714 8.296 3.607 1.00 81.56 89 GLY A CA 1
ATOM 699 C C . GLY A 1 89 ? 1.415 7.053 3.095 1.00 81.56 89 GLY A C 1
ATOM 700 O O . GLY A 1 89 ? 1.630 6.878 1.893 1.00 81.56 89 GLY A O 1
ATOM 701 N N . LYS A 1 90 ? 1.769 6.170 4.022 1.00 85.12 90 LYS A N 1
ATOM 702 C CA . LYS A 1 90 ? 2.463 4.924 3.713 1.00 85.12 90 LYS A CA 1
ATOM 703 C C . LYS A 1 90 ? 1.455 3.804 3.493 1.00 85.12 90 LYS A C 1
ATOM 705 O O . LYS A 1 90 ? 0.644 3.513 4.367 1.00 85.12 90 LYS A O 1
ATOM 710 N N . VAL A 1 91 ? 1.540 3.131 2.349 1.00 85.62 91 VAL A N 1
ATOM 711 C CA . VAL A 1 91 ? 0.765 1.915 2.069 1.00 85.62 91 VAL A CA 1
ATOM 712 C C . VAL A 1 91 ? 1.660 0.694 2.249 1.00 85.62 91 VAL A C 1
ATOM 714 O O . VAL A 1 91 ? 2.769 0.639 1.723 1.00 85.62 91 VAL A O 1
ATOM 717 N N . ILE A 1 92 ? 1.171 -0.293 2.990 1.00 85.25 92 ILE A N 1
ATOM 718 C CA . ILE A 1 92 ? 1.812 -1.593 3.176 1.00 85.25 92 ILE A CA 1
ATOM 719 C C . ILE A 1 92 ? 0.867 -2.653 2.618 1.00 85.25 92 ILE A C 1
ATOM 721 O O . ILE A 1 92 ? -0.237 -2.834 3.130 1.00 85.25 92 ILE A O 1
ATOM 725 N N . VAL A 1 93 ? 1.297 -3.361 1.575 1.00 84.94 93 VAL A N 1
ATOM 726 C CA . VAL A 1 93 ? 0.551 -4.496 1.020 1.00 84.94 93 VAL A CA 1
ATOM 727 C C . VAL A 1 93 ? 0.881 -5.747 1.830 1.00 84.94 93 VAL A C 1
ATOM 729 O O . VAL A 1 93 ? 2.051 -6.087 1.998 1.00 84.94 93 VAL A O 1
ATOM 732 N N . ILE A 1 94 ? -0.141 -6.436 2.337 1.00 81.12 94 ILE A N 1
ATOM 733 C CA . ILE A 1 94 ? 0.023 -7.700 3.059 1.00 81.12 94 ILE A CA 1
ATOM 734 C C . ILE A 1 94 ? 0.105 -8.820 2.019 1.00 81.12 94 ILE A C 1
ATOM 736 O O . ILE A 1 94 ? -0.895 -9.438 1.648 1.00 81.12 94 ILE A O 1
ATOM 740 N N . THR A 1 95 ? 1.314 -9.079 1.532 1.00 72.06 95 THR A N 1
ATOM 741 C CA . THR A 1 95 ? 1.606 -10.240 0.693 1.00 72.06 95 THR A CA 1
ATOM 742 C C . THR A 1 95 ? 1.863 -11.445 1.604 1.00 72.06 95 THR A C 1
ATOM 744 O O . THR A 1 95 ? 2.758 -11.444 2.447 1.00 72.06 95 THR A O 1
ATOM 747 N N . GLY A 1 96 ? 1.028 -12.484 1.510 1.00 61.19 96 GLY A N 1
ATOM 748 C CA . GLY A 1 96 ? 1.240 -13.718 2.275 1.00 61.19 96 GLY A CA 1
ATOM 749 C C . GLY A 1 96 ? 2.582 -14.378 1.925 1.00 61.19 96 GLY A C 1
ATOM 750 O O . GLY A 1 96 ? 3.101 -14.183 0.824 1.00 61.19 96 GLY A O 1
ATOM 751 N N . LYS A 1 97 ? 3.121 -15.211 2.832 1.00 58.03 97 LYS A N 1
ATOM 752 C CA . LYS A 1 97 ? 4.425 -15.905 2.696 1.00 58.03 97 LYS A CA 1
ATOM 753 C C . LYS A 1 97 ? 4.676 -16.532 1.312 1.00 58.03 97 LYS A C 1
ATOM 755 O O . LYS A 1 97 ? 5.818 -16.555 0.880 1.00 58.03 97 LYS A O 1
ATOM 760 N N . LYS A 1 98 ? 3.635 -16.981 0.595 1.00 54.00 98 LYS A N 1
ATOM 761 C CA . LYS A 1 98 ? 3.731 -17.546 -0.767 1.00 54.00 98 LYS A CA 1
ATOM 762 C C . LYS A 1 98 ? 4.367 -16.599 -1.797 1.00 54.00 98 LYS A C 1
ATOM 764 O O . LYS A 1 98 ? 5.112 -17.063 -2.648 1.00 54.00 98 LYS A O 1
ATOM 769 N N . THR A 1 99 ? 4.110 -15.294 -1.715 1.00 56.84 99 THR A N 1
ATOM 770 C CA . THR A 1 99 ? 4.650 -14.311 -2.671 1.00 56.84 99 THR A CA 1
ATOM 771 C C . THR A 1 99 ? 6.119 -14.000 -2.395 1.00 56.84 99 THR A C 1
ATOM 773 O O . THR A 1 99 ? 6.930 -14.012 -3.316 1.00 56.84 99 THR A O 1
ATOM 776 N N . TRP A 1 100 ? 6.474 -13.773 -1.124 1.00 54.72 100 TRP A N 1
ATOM 777 C CA . TRP A 1 100 ? 7.876 -13.603 -0.734 1.00 54.72 100 TRP A CA 1
ATOM 778 C C . TRP A 1 100 ? 8.680 -14.873 -1.014 1.00 54.72 100 TRP A C 1
ATOM 780 O O . TRP A 1 100 ? 9.805 -14.782 -1.482 1.00 54.72 100 TRP A O 1
ATOM 790 N N . PHE A 1 101 ? 8.079 -16.052 -0.818 1.00 60.19 101 PHE A N 1
ATOM 791 C CA . PHE A 1 101 ? 8.710 -17.325 -1.143 1.00 60.19 101 PHE A CA 1
ATOM 792 C C . PHE A 1 101 ? 8.994 -17.484 -2.638 1.00 60.19 101 PHE A C 1
ATOM 794 O O . PHE A 1 101 ? 10.033 -18.034 -2.958 1.00 60.19 101 PHE A O 1
ATOM 801 N N . ASN A 1 102 ? 8.149 -16.980 -3.547 1.00 61.16 102 ASN A N 1
ATOM 802 C CA . ASN A 1 102 ? 8.449 -17.016 -4.985 1.00 61.16 102 ASN A CA 1
ATOM 803 C C . ASN A 1 102 ? 9.587 -16.057 -5.364 1.00 61.16 102 ASN A C 1
ATOM 805 O O . ASN A 1 102 ? 10.535 -16.486 -6.007 1.00 61.16 102 ASN A O 1
ATOM 809 N N . TYR A 1 103 ? 9.556 -14.806 -4.889 1.00 59.59 103 TYR A N 1
ATOM 810 C CA . TYR A 1 103 ? 10.670 -13.866 -5.094 1.00 59.59 103 TYR A CA 1
ATOM 811 C C . TYR A 1 103 ? 11.988 -14.398 -4.506 1.00 59.59 103 TYR A C 1
ATOM 813 O O . TYR A 1 103 ? 13.055 -14.246 -5.092 1.00 59.59 103 TYR A O 1
ATOM 821 N N . PHE A 1 104 ? 11.918 -15.033 -3.335 1.00 61.22 104 PHE A N 1
ATOM 822 C CA . PHE A 1 104 ? 13.073 -15.631 -2.677 1.00 61.22 104 PHE A CA 1
ATOM 823 C C . PHE A 1 104 ? 13.532 -16.918 -3.369 1.00 61.22 104 PHE A C 1
ATOM 825 O O . PHE A 1 104 ? 14.731 -17.144 -3.458 1.00 61.22 104 PHE A O 1
ATOM 832 N N . LYS A 1 105 ? 12.611 -17.731 -3.900 1.00 60.62 105 LYS A N 1
ATOM 833 C CA . LYS A 1 105 ? 12.929 -18.917 -4.704 1.00 60.62 105 LYS A CA 1
ATOM 834 C C . LYS A 1 105 ? 13.683 -18.550 -5.969 1.00 60.62 105 LYS A C 1
ATOM 836 O O . LYS A 1 105 ? 14.731 -19.139 -6.183 1.00 60.62 105 LYS A O 1
ATOM 841 N N . ASP A 1 106 ? 13.206 -17.573 -6.739 1.00 59.59 106 ASP A N 1
ATOM 842 C CA . ASP A 1 106 ? 13.906 -17.133 -7.955 1.00 59.59 106 ASP A CA 1
ATOM 843 C C . ASP A 1 106 ? 15.316 -16.633 -7.623 1.00 59.59 106 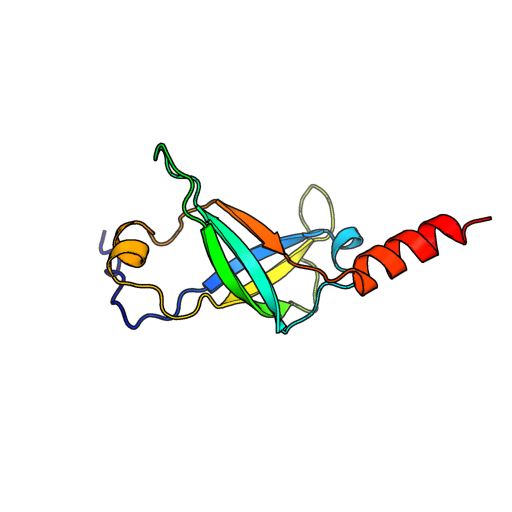ASP A C 1
ATOM 845 O O . ASP A 1 106 ? 16.262 -16.901 -8.349 1.00 59.59 106 ASP A O 1
ATOM 849 N N . LYS A 1 107 ? 15.488 -15.990 -6.462 1.00 61.25 107 LYS A N 1
ATOM 850 C CA . LYS A 1 107 ? 16.794 -15.506 -6.001 1.00 61.25 107 LYS A CA 1
ATOM 851 C C . LYS A 1 107 ? 17.701 -16.584 -5.389 1.00 61.25 107 LYS A C 1
ATOM 853 O O . LYS A 1 107 ? 18.896 -16.351 -5.253 1.00 61.25 107 LYS A O 1
ATOM 858 N N . LEU A 1 108 ? 17.146 -17.721 -4.964 1.00 61.69 108 LEU A N 1
ATOM 859 C CA . LEU A 1 108 ? 17.889 -18.862 -4.412 1.00 61.69 108 LEU A CA 1
ATOM 860 C C . LEU A 1 108 ? 18.205 -19.938 -5.459 1.00 61.69 108 LEU A C 1
ATOM 862 O O . LEU A 1 108 ? 19.126 -20.720 -5.245 1.00 61.69 108 LEU A O 1
ATOM 866 N N . LEU A 1 109 ? 17.422 -20.008 -6.539 1.00 60.94 109 LEU A N 1
ATOM 867 C CA . LEU A 1 109 ? 17.603 -20.933 -7.663 1.00 60.94 109 LEU A CA 1
ATOM 868 C C . LEU A 1 109 ? 18.502 -20.361 -8.769 1.00 60.94 109 LEU A C 1
ATOM 870 O O . LEU A 1 109 ? 18.769 -21.058 -9.740 1.00 60.94 109 LEU A O 1
ATOM 874 N N . ASP A 1 110 ? 18.994 -19.132 -8.607 1.00 53.06 110 ASP A N 1
ATOM 875 C CA . ASP A 1 110 ? 20.069 -18.560 -9.421 1.00 53.06 110 ASP A CA 1
ATOM 876 C C . ASP A 1 110 ? 21.426 -19.111 -8.922 1.00 53.06 110 ASP A C 1
ATOM 878 O O . ASP A 1 110 ? 22.196 -18.436 -8.230 1.00 53.06 110 ASP A O 1
ATOM 882 N N . LYS A 1 111 ? 21.659 -20.407 -9.167 1.00 46.44 111 LYS A N 1
ATOM 883 C CA . LYS A 1 111 ? 22.970 -21.061 -9.075 1.00 46.44 111 LYS A CA 1
ATOM 884 C C . LYS A 1 111 ? 23.068 -22.226 -10.052 1.00 46.44 111 LYS A C 1
ATOM 886 O O . LYS A 1 111 ? 22.132 -23.054 -10.067 1.00 46.44 111 LYS A O 1
#

InterPro domains:
  IPR058795 LcnD/ComB-like, C-terminal domain [PF25940] (10-98)

Foldseek 3Di:
DDDDQPDLPDWDKDKDKDAPLPCQQDDFFWKKWWFFDDPDPDTDIFIWTWHDWDPAFDQDPVGTIIMTMIIGPRDDPVSSVPDDPVTDTDMDTPRPPVRVVVVVVVVVPPD

Organism: NCBI:txid2508881